Protein AF-A0A166J8I6-F1 (afdb_monomer)

Sequence (153 aa):
MGGQENYSPLVAGEELGEGSNLKSWLSNHHITEREFCDRLTTSSENNFMYLTQIMGAITDNLYSEPFEYNQLPPALAAYYQQHLQMMLPPAQQQELSHAILNILATQQQPISAEAIAQALTCQFADILDIDEFTVEEILENWLEFLQRRRTGY

pLDDT: mean 78.28, std 15.78, range [37.28, 92.38]

Organism: NCBI:txid1819295

Nearest PDB structures (foldseek):
  5zuz-assembly1_A  TM=5.902E-01  e=6.784E+00  Bacillus subtilis subsp. subtilis str. 168
  2dam-assembly1_A  TM=3.719E-01  e=6.784E+00  Homo sapiens

Solvent-accessible surface area (backbone atoms only — not comparable to full-atom values): 9637 Å² total; per-residue (Å²): 139,84,86,78,84,81,77,72,80,74,90,79,82,83,85,66,62,61,70,53,40,43,53,49,52,32,55,76,71,73,51,51,72,66,59,51,52,56,51,51,53,62,75,34,73,84,37,64,67,54,50,55,44,53,53,50,35,52,52,68,58,72,56,92,53,87,92,63,68,88,62,68,50,69,69,53,47,50,51,52,50,52,52,50,51,72,67,49,51,94,78,87,52,40,70,59,47,49,51,53,50,51,51,58,73,72,46,93,60,94,77,54,46,55,59,52,16,55,59,43,32,76,75,38,69,91,77,54,96,54,39,38,67,63,41,41,59,56,49,60,78,34,51,94,80,50,88,84,77,83,80,84,129

Radius of gyration: 23.88 Å; Cα contacts (8 Å, |Δi|>4): 74; chains: 1; bounding box: 48×54×83 Å

Structure (mmCIF, N/CA/C/O backbone):
data_AF-A0A166J8I6-F1
#
_entry.id   AF-A0A166J8I6-F1
#
loop_
_atom_site.group_PDB
_atom_site.id
_atom_site.type_symbol
_atom_site.label_atom_id
_atom_site.label_alt_id
_atom_site.label_comp_id
_atom_site.label_asym_id
_atom_site.label_entity_id
_atom_site.label_seq_id
_atom_site.pdbx_PDB_ins_code
_atom_site.Cartn_x
_atom_site.Cartn_y
_atom_site.Cartn_z
_atom_site.occupancy
_atom_site.B_iso_or_equiv
_atom_site.auth_seq_id
_atom_site.auth_comp_id
_atom_site.auth_asym_id
_atom_site.auth_atom_id
_atom_site.pdbx_PDB_model_num
ATOM 1 N N . MET A 1 1 ? 11.277 40.170 -52.587 1.00 38.09 1 MET A N 1
ATOM 2 C CA . MET A 1 1 ? 10.549 40.534 -51.350 1.00 38.09 1 MET A CA 1
ATOM 3 C C . MET A 1 1 ? 9.262 39.737 -51.361 1.00 38.09 1 MET A C 1
ATOM 5 O O . MET A 1 1 ? 8.521 39.894 -52.311 1.00 38.09 1 MET A O 1
ATOM 9 N N . GLY A 1 2 ? 8.941 38.829 -50.457 1.00 40.81 2 GLY A N 1
ATOM 10 C CA . GLY A 1 2 ? 9.565 38.307 -49.248 1.00 40.81 2 GLY A CA 1
ATOM 11 C C . GLY A 1 2 ? 8.532 37.317 -48.700 1.00 40.81 2 GLY A C 1
ATOM 12 O O . GLY A 1 2 ? 7.351 37.646 -48.676 1.00 40.81 2 GLY A O 1
ATOM 13 N N . GLY A 1 3 ? 8.949 36.100 -48.367 1.00 41.38 3 GLY A N 1
ATOM 14 C CA . GLY A 1 3 ? 8.033 35.048 -47.933 1.00 41.38 3 GLY A CA 1
ATOM 15 C C . GLY A 1 3 ? 8.740 33.704 -47.863 1.00 41.38 3 GLY A C 1
ATOM 16 O O . GLY A 1 3 ? 8.584 32.877 -48.753 1.00 41.38 3 GLY A O 1
ATOM 17 N N . GLN A 1 4 ? 9.560 33.515 -46.831 1.00 39.16 4 GLN A N 1
ATOM 18 C CA . GLN A 1 4 ? 9.910 32.183 -46.353 1.00 39.16 4 GLN A CA 1
ATOM 19 C C . GLN A 1 4 ? 9.421 32.090 -44.916 1.00 39.16 4 GLN A C 1
ATOM 21 O O . GLN A 1 4 ? 9.986 32.704 -44.011 1.00 39.16 4 GLN A O 1
ATOM 26 N N . GLU A 1 5 ? 8.315 31.374 -44.744 1.00 41.91 5 GLU A N 1
ATOM 27 C CA . GLU A 1 5 ? 7.860 30.909 -43.446 1.00 41.91 5 GLU A CA 1
ATOM 28 C C . GLU A 1 5 ? 8.885 29.901 -42.930 1.00 41.91 5 GLU A C 1
ATOM 30 O O . GLU A 1 5 ? 9.211 28.904 -43.576 1.00 41.91 5 GLU A O 1
ATOM 35 N N . ASN A 1 6 ? 9.459 30.243 -41.785 1.00 42.38 6 ASN A N 1
ATOM 36 C CA . ASN A 1 6 ? 10.468 29.470 -41.092 1.00 42.38 6 ASN A CA 1
ATOM 37 C C . ASN A 1 6 ? 9.746 28.331 -40.361 1.00 42.38 6 ASN A C 1
ATOM 39 O O . ASN A 1 6 ? 9.293 28.498 -39.230 1.00 42.38 6 ASN A O 1
ATOM 43 N N . TYR A 1 7 ? 9.576 27.190 -41.025 1.00 37.28 7 TYR A N 1
ATOM 44 C CA . TYR A 1 7 ? 9.190 25.965 -40.337 1.00 37.28 7 TYR A CA 1
ATOM 45 C C . TYR A 1 7 ? 10.436 25.385 -39.669 1.00 37.28 7 TYR A C 1
ATOM 47 O O . TYR A 1 7 ? 11.231 24.683 -40.293 1.00 37.28 7 TYR A O 1
ATOM 55 N N . SER A 1 8 ? 10.601 25.719 -38.388 1.00 40.25 8 SER A N 1
ATOM 56 C CA . SER A 1 8 ? 11.465 24.991 -37.461 1.00 40.25 8 SER A CA 1
ATOM 57 C C . SER A 1 8 ? 11.187 23.488 -37.574 1.00 40.25 8 SER A C 1
ATOM 59 O O . SER A 1 8 ? 10.013 23.100 -37.548 1.00 40.25 8 SER A O 1
ATOM 61 N N . PRO A 1 9 ? 12.206 22.614 -37.649 1.00 40.84 9 PRO A N 1
ATOM 62 C CA . PRO A 1 9 ? 11.979 21.196 -37.448 1.00 40.84 9 PRO A CA 1
ATOM 63 C C . PRO A 1 9 ? 11.549 21.023 -35.993 1.00 40.84 9 PRO A C 1
ATOM 65 O O . PRO A 1 9 ? 12.311 21.314 -35.070 1.00 40.84 9 PRO A O 1
ATOM 68 N N . LEU A 1 10 ? 10.295 20.610 -35.808 1.00 39.75 10 LEU A N 1
ATOM 69 C CA . LEU A 1 10 ? 9.789 20.121 -34.536 1.00 39.75 10 LEU A CA 1
ATOM 70 C C . LEU A 1 10 ? 10.766 19.069 -34.002 1.00 39.75 10 LEU A C 1
ATOM 72 O O . LEU A 1 10 ? 11.149 18.143 -34.718 1.00 39.75 10 LEU A O 1
ATOM 76 N N . VAL A 1 11 ? 11.147 19.247 -32.743 1.00 44.28 11 VAL A N 1
ATOM 77 C CA . VAL A 1 11 ? 11.920 18.324 -31.919 1.00 44.28 11 VAL A CA 1
ATOM 78 C C . VAL A 1 11 ? 11.264 16.942 -31.980 1.00 44.28 11 VAL A C 1
ATOM 80 O O . VAL A 1 11 ? 10.264 16.682 -31.322 1.00 44.28 11 VAL A O 1
ATOM 83 N N . ALA A 1 12 ? 11.810 16.063 -32.815 1.00 44.47 12 ALA A N 1
ATOM 84 C CA . ALA A 1 12 ? 11.499 14.643 -32.837 1.00 44.47 12 ALA A CA 1
ATOM 85 C C . ALA A 1 12 ? 12.737 13.931 -32.293 1.00 44.47 12 ALA A C 1
ATOM 87 O O . ALA A 1 12 ? 13.700 13.726 -33.032 1.00 44.47 12 ALA A O 1
ATOM 88 N N . GLY A 1 13 ? 12.764 13.625 -30.995 1.00 39.50 13 GLY A N 1
ATOM 89 C CA . GLY A 1 13 ? 13.932 12.930 -30.459 1.00 39.50 13 GLY A CA 1
ATOM 90 C C . GLY A 1 13 ? 14.026 12.635 -28.970 1.00 39.50 13 GLY A C 1
ATOM 91 O O . GLY A 1 13 ? 14.928 11.884 -28.626 1.00 39.50 13 GLY A O 1
ATOM 92 N N . GLU A 1 14 ? 13.161 13.149 -28.090 1.00 41.47 14 GLU A N 1
ATOM 93 C CA . GLU A 1 14 ? 13.394 12.993 -26.635 1.00 41.47 14 GLU A CA 1
ATOM 94 C C . GLU A 1 14 ? 12.360 12.154 -25.863 1.00 41.47 14 GLU A C 1
ATOM 96 O O . GLU A 1 14 ? 12.564 11.901 -24.684 1.00 41.47 14 GLU A O 1
ATOM 101 N N . GLU A 1 15 ? 11.328 11.591 -26.505 1.00 45.47 15 GLU A N 1
ATOM 102 C CA . GLU A 1 15 ? 10.338 10.726 -25.815 1.00 45.47 15 GLU A CA 1
ATOM 103 C C . GLU A 1 15 ? 10.461 9.215 -26.125 1.00 45.47 15 GLU A C 1
ATOM 105 O O . GLU A 1 15 ? 9.614 8.421 -25.726 1.00 45.47 15 GLU A O 1
ATOM 110 N N . LEU A 1 16 ? 11.516 8.766 -26.819 1.00 44.75 16 LEU A N 1
ATOM 111 C CA . LEU A 1 16 ? 11.686 7.350 -27.217 1.00 44.75 16 LEU A CA 1
ATOM 112 C C . LEU A 1 16 ? 12.701 6.557 -26.366 1.00 44.75 16 LEU A C 1
ATOM 114 O O . LEU A 1 16 ? 13.005 5.408 -26.687 1.00 44.75 16 LEU A O 1
ATOM 118 N N . GLY A 1 17 ? 13.231 7.145 -25.289 1.00 51.53 17 GLY A N 1
ATOM 119 C CA . GLY A 1 17 ? 14.282 6.533 -24.465 1.00 51.53 17 GLY A CA 1
ATOM 120 C C . GLY A 1 17 ? 13.781 5.408 -23.556 1.00 51.53 17 GLY A C 1
ATOM 121 O O . GLY A 1 17 ? 14.295 4.290 -23.607 1.00 51.53 17 GLY A O 1
ATOM 122 N N . GLU A 1 18 ? 12.736 5.667 -22.771 1.00 52.34 18 GLU A N 1
ATOM 123 C CA . GLU A 1 18 ? 12.310 4.776 -21.679 1.00 52.34 18 GLU A CA 1
ATOM 124 C C . GLU A 1 18 ? 11.704 3.456 -22.179 1.00 52.34 18 GLU A C 1
ATOM 126 O O . GLU A 1 18 ? 12.101 2.372 -21.747 1.00 52.34 18 GLU A O 1
ATOM 131 N N . GLY A 1 19 ? 10.807 3.518 -23.171 1.00 60.19 19 GLY A N 1
ATOM 132 C CA . GLY A 1 19 ? 10.171 2.322 -23.740 1.00 60.19 19 GLY A CA 1
ATOM 133 C C . GLY A 1 19 ? 11.141 1.406 -24.498 1.00 60.19 19 GLY A C 1
ATOM 134 O O . GLY A 1 19 ? 10.922 0.196 -24.572 1.00 60.19 19 GLY A O 1
ATOM 135 N N . SER A 1 20 ? 12.229 1.962 -25.043 1.00 63.78 20 SER A N 1
ATOM 136 C CA . SER A 1 20 ? 13.275 1.181 -25.718 1.00 63.78 20 SER A CA 1
ATOM 137 C C . SER A 1 20 ? 14.158 0.420 -24.722 1.00 63.78 20 SER A C 1
ATOM 139 O O . SER A 1 20 ? 14.538 -0.727 -24.975 1.00 63.78 20 SER A O 1
ATOM 141 N N . ASN A 1 21 ? 14.414 1.023 -23.560 1.00 80.50 21 ASN A N 1
ATOM 142 C CA . ASN A 1 21 ? 15.229 0.446 -22.501 1.00 80.50 21 ASN A CA 1
ATOM 143 C C . ASN A 1 21 ? 14.491 -0.714 -21.812 1.00 80.50 21 ASN A C 1
ATOM 145 O O . ASN A 1 21 ? 15.025 -1.819 -21.739 1.00 80.50 21 ASN A O 1
ATOM 149 N N . LEU A 1 22 ? 13.208 -0.531 -21.471 1.00 83.44 22 LEU A N 1
ATOM 150 C CA . LEU A 1 22 ? 12.390 -1.598 -20.885 1.00 83.44 22 LEU A CA 1
ATOM 151 C C . LEU A 1 22 ? 12.276 -2.822 -21.809 1.00 83.44 22 LEU A C 1
ATOM 153 O O . LEU A 1 22 ? 12.466 -3.953 -21.367 1.00 83.44 22 LEU A O 1
ATOM 157 N N . LYS A 1 23 ? 12.019 -2.620 -23.108 1.00 85.19 23 LYS A N 1
ATOM 158 C CA . LYS A 1 23 ? 11.950 -3.731 -24.078 1.00 85.19 23 LYS A CA 1
ATOM 159 C C . LYS A 1 23 ? 13.274 -4.478 -24.216 1.00 85.19 23 LYS A C 1
ATOM 161 O O . LYS A 1 23 ? 13.277 -5.703 -24.352 1.00 85.19 23 LYS A O 1
ATOM 166 N N . SER A 1 24 ? 14.387 -3.749 -24.175 1.00 86.50 24 SER A N 1
ATOM 167 C CA . SER A 1 24 ? 15.726 -4.339 -24.221 1.00 86.50 24 SER A CA 1
ATOM 168 C C . SER A 1 24 ? 16.003 -5.162 -22.963 1.00 86.50 24 SER A C 1
ATOM 170 O O . SER A 1 24 ? 16.448 -6.302 -23.070 1.00 86.50 24 SER A O 1
ATOM 172 N N . TRP A 1 25 ? 15.655 -4.637 -21.787 1.00 87.25 25 TRP A N 1
ATOM 173 C CA . TRP A 1 25 ? 15.780 -5.343 -20.513 1.00 87.25 25 TRP A CA 1
ATOM 174 C C . TRP A 1 25 ? 14.941 -6.630 -20.492 1.00 87.25 25 TRP A C 1
ATOM 176 O O . TRP A 1 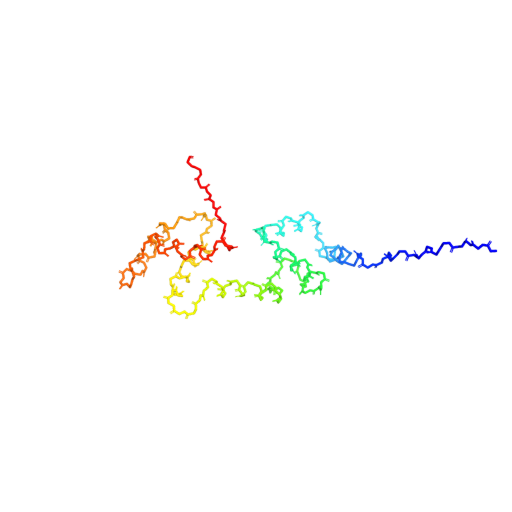25 ? 15.473 -7.707 -20.230 1.00 87.25 25 TRP A O 1
ATOM 186 N N . LEU A 1 26 ? 13.665 -6.566 -20.894 1.00 89.06 26 LEU A N 1
ATOM 187 C CA . LEU A 1 26 ? 12.800 -7.751 -20.989 1.00 89.06 26 LEU A CA 1
ATOM 188 C C . LEU A 1 26 ? 13.378 -8.818 -21.926 1.00 89.06 26 LEU A C 1
ATOM 190 O O . LEU A 1 26 ? 13.368 -10.004 -21.598 1.00 89.06 26 LEU A O 1
ATOM 194 N N . SER A 1 27 ? 13.926 -8.393 -23.067 1.00 88.12 27 SER A N 1
ATOM 195 C CA . SER A 1 27 ? 14.551 -9.299 -24.035 1.00 88.12 27 SER A CA 1
ATOM 196 C C . SER A 1 27 ? 15.800 -9.975 -23.462 1.00 88.12 27 SER A C 1
ATOM 198 O O . SER A 1 27 ? 15.960 -11.182 -23.622 1.00 88.12 27 SER A O 1
ATOM 200 N N . ASN A 1 28 ? 16.649 -9.228 -22.748 1.00 88.38 28 ASN A N 1
ATOM 201 C CA . ASN A 1 28 ? 17.858 -9.758 -22.105 1.00 88.38 28 ASN A CA 1
ATOM 202 C C . ASN A 1 28 ? 17.531 -10.812 -21.038 1.00 88.38 28 ASN A C 1
ATOM 204 O O . ASN A 1 28 ? 18.246 -11.805 -20.898 1.00 88.38 28 ASN A O 1
ATOM 208 N N . HIS A 1 29 ? 16.418 -10.626 -20.330 1.00 86.94 29 HIS A N 1
ATOM 209 C CA . HIS A 1 29 ? 15.934 -11.556 -19.312 1.00 86.94 29 HIS A CA 1
ATOM 210 C C . HIS A 1 29 ? 14.979 -12.631 -19.853 1.00 86.94 29 HIS A C 1
ATOM 212 O O . HIS A 1 29 ? 14.487 -13.446 -19.079 1.00 86.94 29 HIS A O 1
ATOM 218 N N . HIS A 1 30 ? 14.754 -12.688 -21.171 1.00 89.81 30 HIS A N 1
ATOM 219 C CA . HIS A 1 30 ? 13.864 -13.654 -21.829 1.00 89.81 30 HIS A CA 1
ATOM 220 C C . HIS A 1 30 ? 12.414 -13.625 -21.303 1.00 89.81 30 HIS A C 1
ATOM 222 O O . HIS A 1 30 ? 11.738 -14.653 -21.264 1.00 89.81 30 HIS A O 1
ATOM 228 N N . ILE A 1 31 ? 11.921 -12.442 -20.926 1.00 90.44 31 ILE A N 1
ATOM 229 C CA . ILE A 1 31 ? 10.573 -12.237 -20.384 1.00 90.44 31 ILE A CA 1
ATOM 230 C C . ILE A 1 31 ? 9.650 -11.704 -21.472 1.00 90.44 31 ILE A C 1
ATOM 232 O O . ILE A 1 31 ? 9.968 -10.752 -22.186 1.00 90.44 31 ILE A O 1
ATOM 236 N N . THR A 1 32 ? 8.462 -12.296 -21.578 1.00 89.94 32 THR A N 1
ATOM 237 C CA . THR A 1 32 ? 7.426 -11.789 -22.484 1.00 89.94 32 THR A CA 1
ATOM 238 C C . THR A 1 32 ? 6.700 -10.591 -21.877 1.00 89.94 32 THR A C 1
ATOM 240 O O . THR A 1 32 ? 6.489 -10.536 -20.668 1.00 89.94 32 THR A O 1
ATOM 243 N N . GLU A 1 33 ? 6.228 -9.662 -22.715 1.00 88.88 33 GLU A N 1
ATOM 244 C CA . GLU A 1 33 ? 5.421 -8.519 -22.253 1.00 88.88 33 GLU A CA 1
ATOM 245 C C . GLU A 1 33 ? 4.197 -8.975 -21.437 1.00 88.88 33 GLU A C 1
ATOM 247 O O . GLU A 1 33 ? 3.888 -8.383 -20.408 1.00 88.88 33 GLU A O 1
ATOM 252 N N . ARG A 1 34 ? 3.541 -10.075 -21.843 1.00 90.19 34 ARG A N 1
ATOM 253 C CA . ARG A 1 34 ? 2.402 -10.646 -21.106 1.00 90.19 34 ARG A CA 1
ATOM 254 C C . ARG A 1 34 ? 2.802 -11.108 -19.707 1.00 90.19 34 ARG A C 1
ATOM 256 O O . ARG A 1 34 ? 2.157 -10.718 -18.743 1.00 90.19 34 ARG A O 1
ATOM 263 N N . GLU A 1 35 ? 3.859 -11.913 -19.597 1.00 90.06 35 GLU A N 1
ATOM 264 C CA . GLU A 1 35 ? 4.338 -12.387 -18.294 1.00 90.06 35 GLU A CA 1
ATOM 265 C C . GLU A 1 35 ? 4.719 -11.220 -17.380 1.00 90.06 35 GLU A C 1
ATOM 267 O O . GLU A 1 35 ? 4.386 -11.224 -16.194 1.00 90.06 35 GLU A O 1
ATOM 272 N N . PHE A 1 36 ? 5.379 -10.206 -17.941 1.00 89.44 36 PHE A N 1
ATOM 273 C CA . PHE A 1 36 ? 5.730 -9.000 -17.211 1.00 89.44 36 PHE A CA 1
ATOM 274 C C . PHE A 1 36 ? 4.489 -8.281 -16.671 1.00 89.44 36 PHE A C 1
ATOM 276 O O . PHE A 1 36 ? 4.423 -7.999 -15.475 1.00 89.44 36 PHE A O 1
ATOM 283 N N . CYS A 1 37 ? 3.482 -8.039 -17.515 1.00 88.44 37 CYS A N 1
ATOM 284 C CA . CYS A 1 37 ? 2.236 -7.392 -17.107 1.00 88.44 37 CYS A CA 1
ATOM 285 C C . CYS A 1 37 ? 1.476 -8.187 -16.038 1.00 88.44 37 CYS A C 1
ATOM 287 O O . CYS A 1 37 ? 1.003 -7.590 -15.071 1.00 88.44 37 CYS A O 1
ATOM 289 N N . ASP A 1 38 ? 1.372 -9.508 -16.182 1.00 88.81 38 ASP A N 1
ATOM 290 C CA . ASP A 1 38 ? 0.639 -10.367 -15.245 1.00 88.81 38 ASP A CA 1
ATOM 291 C C . ASP A 1 38 ? 1.298 -10.364 -13.857 1.00 88.81 38 ASP A C 1
ATOM 293 O O . ASP A 1 38 ? 0.633 -10.161 -12.832 1.00 88.81 38 ASP A O 1
ATOM 297 N N . ARG A 1 39 ? 2.628 -10.523 -13.814 1.00 86.75 39 ARG A N 1
ATOM 298 C CA . ARG A 1 39 ? 3.392 -10.484 -12.561 1.00 86.75 39 ARG A CA 1
ATOM 299 C C . ARG A 1 39 ? 3.340 -9.105 -11.922 1.00 86.75 39 ARG A C 1
ATOM 301 O O . ARG A 1 39 ? 3.045 -9.004 -10.738 1.00 86.75 39 ARG A O 1
ATOM 308 N N . LEU A 1 40 ? 3.557 -8.045 -12.698 1.00 86.25 40 LEU A N 1
ATOM 309 C CA . LEU A 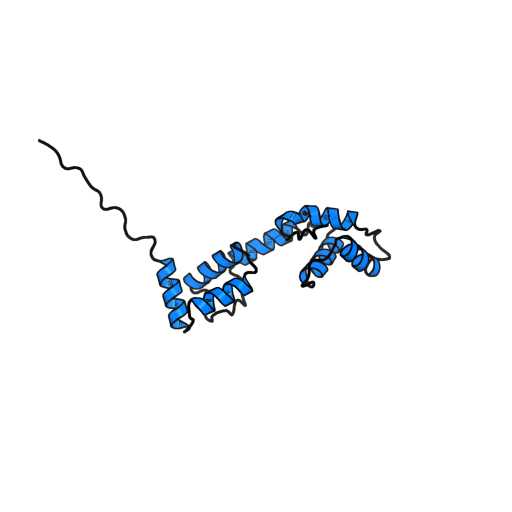1 40 ? 3.587 -6.684 -12.170 1.00 86.25 40 LEU A CA 1
ATOM 310 C C . LEU A 1 40 ? 2.206 -6.229 -11.664 1.00 86.25 40 LEU A C 1
ATOM 312 O O . LEU A 1 40 ? 2.106 -5.551 -10.643 1.00 86.25 40 LEU A O 1
ATOM 316 N N . THR A 1 41 ? 1.128 -6.650 -12.328 1.00 85.81 41 THR A N 1
ATOM 317 C CA . THR A 1 41 ? -0.249 -6.404 -11.872 1.00 85.81 41 THR A CA 1
ATOM 318 C C . THR A 1 41 ? -0.519 -7.106 -10.545 1.00 85.81 41 THR A C 1
ATOM 320 O O . THR A 1 41 ? -1.083 -6.505 -9.634 1.00 85.81 41 THR A O 1
ATOM 323 N N . THR A 1 42 ? -0.064 -8.353 -10.410 1.00 84.62 42 THR A N 1
ATOM 324 C CA . THR A 1 42 ? -0.200 -9.120 -9.166 1.00 84.62 42 THR A CA 1
ATOM 325 C C . THR A 1 42 ? 0.609 -8.485 -8.033 1.00 84.62 42 THR A C 1
ATOM 327 O O . THR A 1 42 ? 0.070 -8.260 -6.958 1.00 84.62 42 THR A O 1
ATOM 330 N N . SER A 1 43 ? 1.878 -8.145 -8.275 1.00 82.12 43 SER A N 1
ATOM 331 C CA . SER A 1 43 ? 2.776 -7.583 -7.256 1.00 82.12 43 SER A CA 1
ATOM 332 C C . SER A 1 43 ? 2.443 -6.149 -6.851 1.00 82.12 43 SER A C 1
ATOM 334 O O . SER A 1 43 ? 2.780 -5.739 -5.747 1.00 82.12 43 SER A O 1
ATOM 336 N N . SER A 1 44 ? 1.824 -5.367 -7.739 1.00 82.75 44 SER A N 1
ATOM 337 C CA . SER A 1 44 ? 1.487 -3.973 -7.439 1.00 82.75 44 SER A CA 1
ATOM 338 C C . SER A 1 44 ? 0.209 -3.816 -6.628 1.00 82.75 44 SER A C 1
ATOM 340 O O . SER A 1 44 ? 0.024 -2.758 -6.041 1.00 82.75 44 SER A O 1
ATOM 342 N N . GLU A 1 45 ? -0.691 -4.805 -6.619 1.00 80.12 45 GLU A N 1
ATOM 343 C CA . GLU A 1 45 ? -1.996 -4.724 -5.942 1.00 80.12 45 GLU A CA 1
ATOM 344 C C . GLU A 1 45 ? -2.769 -3.413 -6.242 1.00 80.12 45 GLU A C 1
ATOM 346 O O . GLU A 1 45 ? -3.435 -2.836 -5.383 1.00 80.12 45 GLU A O 1
ATOM 351 N N . ASN A 1 46 ? -2.699 -2.929 -7.492 1.00 73.81 46 ASN A N 1
ATOM 352 C CA . ASN A 1 46 ? -3.247 -1.640 -7.961 1.00 73.81 46 ASN A CA 1
ATOM 353 C C . ASN A 1 46 ? -2.570 -0.375 -7.391 1.00 73.81 46 ASN A C 1
ATOM 355 O O . ASN A 1 46 ? -3.124 0.724 -7.462 1.00 73.81 46 ASN A O 1
ATOM 359 N N . ASN A 1 47 ? -1.354 -0.489 -6.863 1.00 81.81 47 ASN A N 1
ATOM 360 C CA . ASN A 1 47 ? -0.563 0.642 -6.402 1.00 81.81 47 ASN A CA 1
ATOM 361 C C . ASN A 1 47 ? 0.179 1.305 -7.576 1.00 81.81 47 ASN A C 1
ATOM 363 O O . ASN A 1 47 ? 1.235 0.854 -8.018 1.00 81.81 47 ASN A O 1
ATOM 367 N N . PHE A 1 48 ? -0.362 2.417 -8.075 1.00 84.88 48 PHE A N 1
ATOM 368 C CA . PHE A 1 48 ? 0.247 3.163 -9.180 1.00 84.88 48 PHE A CA 1
ATOM 369 C C . PHE A 1 48 ? 1.647 3.712 -8.845 1.00 84.88 48 PHE A C 1
ATOM 371 O O . PHE A 1 48 ? 2.527 3.737 -9.708 1.00 84.88 48 PHE A O 1
ATOM 378 N N . MET A 1 49 ? 1.890 4.107 -7.589 1.00 85.38 49 MET A N 1
ATOM 379 C CA . MET A 1 49 ? 3.217 4.559 -7.157 1.00 85.38 49 MET A CA 1
ATOM 380 C C . MET A 1 49 ? 4.233 3.414 -7.230 1.00 85.38 49 MET A C 1
ATOM 382 O O . MET A 1 49 ? 5.328 3.595 -7.752 1.00 85.38 49 MET A O 1
ATOM 386 N N . TYR A 1 50 ? 3.847 2.213 -6.798 1.00 87.38 50 TYR A N 1
ATOM 387 C CA . TYR A 1 50 ? 4.672 1.015 -6.955 1.00 87.38 50 TYR A CA 1
ATOM 388 C C . TYR A 1 50 ? 5.026 0.773 -8.427 1.00 87.38 50 TYR A C 1
ATOM 390 O O . TYR A 1 50 ? 6.198 0.626 -8.765 1.00 87.38 50 TYR A O 1
ATOM 398 N N . LEU A 1 51 ? 4.024 0.796 -9.315 1.00 87.94 51 LEU A N 1
ATOM 399 C CA . LEU A 1 51 ? 4.218 0.567 -10.749 1.00 87.94 51 LEU A CA 1
ATOM 400 C C . LEU A 1 51 ? 5.213 1.553 -11.360 1.00 87.94 51 LEU A C 1
ATOM 402 O O . LEU A 1 51 ? 6.169 1.142 -12.012 1.00 87.94 51 LEU A O 1
ATOM 406 N N . THR A 1 52 ? 5.000 2.849 -11.140 1.00 87.94 52 THR A N 1
ATOM 407 C CA . THR A 1 52 ? 5.855 3.900 -11.714 1.00 87.94 52 THR A CA 1
ATOM 408 C C . THR A 1 52 ? 7.296 3.805 -11.224 1.00 87.94 52 THR A C 1
ATOM 410 O O . THR A 1 52 ? 8.220 3.877 -12.032 1.00 87.94 52 THR A O 1
ATOM 413 N N . GLN A 1 53 ? 7.500 3.570 -9.927 1.00 88.88 53 GLN A N 1
ATOM 414 C CA . GLN A 1 53 ? 8.839 3.475 -9.347 1.00 88.88 53 GLN A CA 1
ATOM 415 C C . GLN A 1 53 ? 9.576 2.200 -9.774 1.00 88.88 53 GLN A C 1
ATOM 417 O O . GLN A 1 53 ? 10.769 2.257 -10.061 1.00 88.88 53 GLN A O 1
ATOM 422 N N . ILE A 1 54 ? 8.886 1.058 -9.857 1.00 87.75 54 ILE A N 1
ATOM 423 C CA . ILE A 1 54 ? 9.495 -0.199 -10.314 1.00 87.75 54 ILE A CA 1
ATOM 424 C C . ILE A 1 54 ? 9.828 -0.142 -11.805 1.00 87.75 54 ILE A C 1
ATOM 426 O O . ILE A 1 54 ? 10.910 -0.574 -12.194 1.00 87.75 54 ILE A O 1
ATOM 430 N N . MET A 1 55 ? 8.950 0.425 -12.639 1.00 86.94 55 MET A N 1
ATOM 431 C CA . MET A 1 55 ? 9.243 0.600 -14.065 1.00 86.94 55 MET A CA 1
ATOM 432 C C . MET A 1 55 ? 10.464 1.501 -14.284 1.00 86.94 55 MET A C 1
ATOM 434 O O . MET A 1 55 ? 11.350 1.116 -15.044 1.00 86.94 55 MET A O 1
ATOM 438 N N . GLY A 1 56 ? 10.555 2.633 -13.574 1.00 87.25 56 GLY A N 1
ATOM 439 C CA . GLY A 1 56 ? 11.727 3.515 -13.633 1.00 87.25 56 GLY A CA 1
ATOM 440 C C . GLY A 1 56 ? 13.011 2.828 -13.156 1.00 87.25 56 GLY A C 1
ATOM 441 O O . GLY A 1 56 ? 14.045 2.881 -13.813 1.00 87.25 56 GLY A O 1
ATOM 442 N N . ALA A 1 57 ? 12.938 2.080 -12.054 1.00 86.81 57 ALA A N 1
ATOM 443 C CA . ALA A 1 57 ? 14.081 1.329 -11.541 1.00 86.81 57 ALA A CA 1
ATOM 444 C C . ALA A 1 57 ? 14.580 0.244 -12.514 1.00 86.81 57 ALA A C 1
ATOM 446 O O . ALA A 1 57 ? 15.784 -0.000 -12.601 1.00 86.81 57 ALA A O 1
ATOM 447 N N . ILE A 1 58 ? 13.678 -0.393 -13.267 1.00 86.12 58 ILE A N 1
ATOM 448 C CA . ILE A 1 58 ? 14.050 -1.344 -14.321 1.00 86.12 58 ILE A CA 1
ATOM 449 C C . ILE A 1 58 ? 14.771 -0.624 -15.465 1.00 86.12 58 ILE A C 1
ATOM 451 O O . ILE A 1 58 ? 15.834 -1.078 -15.887 1.00 86.12 58 ILE A O 1
ATOM 455 N N . THR A 1 59 ? 14.246 0.508 -15.946 1.00 85.19 59 THR A N 1
ATOM 456 C CA . THR A 1 59 ? 14.902 1.277 -17.019 1.00 85.19 59 THR A CA 1
ATOM 457 C C . THR A 1 59 ? 16.261 1.833 -16.594 1.00 85.19 59 THR A C 1
ATOM 459 O O . THR A 1 59 ? 17.176 1.930 -17.412 1.00 85.19 59 THR A O 1
ATOM 462 N N . ASP A 1 60 ? 16.438 2.108 -15.305 1.00 84.25 60 ASP A N 1
ATOM 463 C CA . ASP A 1 60 ? 17.702 2.576 -14.732 1.00 84.25 60 ASP A CA 1
ATOM 464 C C . ASP A 1 60 ? 18.686 1.434 -14.409 1.00 84.25 60 ASP A C 1
ATOM 466 O O . ASP A 1 60 ? 19.775 1.683 -13.894 1.00 84.25 60 ASP A O 1
ATOM 470 N N . ASN A 1 61 ? 18.344 0.181 -14.744 1.00 82.44 61 ASN A N 1
ATOM 471 C CA . ASN A 1 61 ? 19.131 -1.025 -14.455 1.00 82.44 61 ASN A CA 1
ATOM 472 C C . ASN A 1 61 ? 19.443 -1.219 -12.957 1.00 82.44 61 ASN A C 1
ATOM 474 O O . ASN A 1 61 ? 20.492 -1.754 -12.599 1.00 82.44 61 ASN A O 1
ATOM 478 N N . LEU A 1 62 ? 18.530 -0.809 -12.069 1.00 83.19 62 LEU A N 1
ATOM 479 C CA . LEU A 1 62 ? 18.670 -1.029 -10.624 1.00 83.19 62 LEU A CA 1
ATOM 480 C C . LEU A 1 62 ? 18.596 -2.521 -10.258 1.00 83.19 62 LEU A C 1
ATOM 482 O O . LEU A 1 62 ? 19.198 -2.951 -9.276 1.00 83.19 62 LEU A O 1
ATOM 486 N N . TYR A 1 63 ? 17.855 -3.306 -11.043 1.00 82.88 63 TYR A N 1
ATOM 487 C CA . TYR A 1 63 ? 17.646 -4.733 -10.814 1.00 82.88 63 TYR A CA 1
ATOM 488 C C . TYR A 1 63 ? 18.439 -5.575 -11.809 1.00 82.88 63 TYR A C 1
ATOM 490 O O . TYR A 1 63 ? 18.185 -5.530 -13.014 1.00 82.88 63 TYR A O 1
ATOM 498 N N . SER A 1 64 ? 19.371 -6.370 -11.279 1.00 77.62 64 SER A N 1
ATOM 499 C CA . SER A 1 64 ? 20.149 -7.341 -12.057 1.00 77.62 64 SER A CA 1
ATOM 500 C C . SER A 1 64 ? 19.348 -8.586 -12.425 1.00 77.62 64 SER A C 1
ATOM 502 O O . SER A 1 64 ? 19.642 -9.204 -13.438 1.00 77.62 64 SER A O 1
ATOM 504 N N . GLU A 1 65 ? 18.362 -8.959 -11.605 1.00 78.75 65 GLU A N 1
ATOM 505 C CA . GLU A 1 65 ? 17.497 -10.116 -11.832 1.00 78.75 65 GLU A CA 1
ATOM 506 C C . GLU A 1 65 ? 16.026 -9.683 -11.840 1.00 78.75 65 GLU A C 1
ATOM 508 O O . GLU A 1 65 ? 15.619 -8.807 -11.065 1.00 78.75 65 GLU A O 1
ATOM 513 N N . PRO A 1 66 ? 15.202 -10.271 -12.717 1.00 74.38 66 PRO A N 1
ATOM 514 C CA . PRO A 1 66 ? 13.822 -9.871 -12.868 1.00 74.38 66 PRO A CA 1
ATOM 515 C C . PRO A 1 66 ? 12.954 -10.375 -11.720 1.00 74.38 66 PRO A C 1
ATOM 517 O O . PRO A 1 66 ? 13.068 -11.517 -11.285 1.00 74.38 66 PRO A O 1
ATOM 520 N N . PHE A 1 67 ? 12.025 -9.531 -11.273 1.00 77.38 67 PHE A N 1
ATOM 521 C CA . PHE A 1 67 ? 11.075 -9.832 -10.193 1.00 77.38 67 PHE A CA 1
ATOM 522 C C . PHE A 1 67 ? 11.710 -10.117 -8.819 1.00 77.38 67 PHE A C 1
ATOM 524 O O . PHE A 1 67 ? 10.981 -10.361 -7.859 1.00 77.38 67 PHE A O 1
ATOM 531 N N . GLU A 1 68 ? 13.034 -10.020 -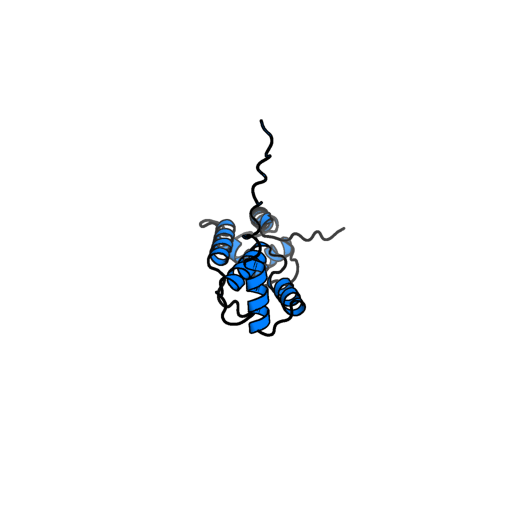8.680 1.00 73.06 68 GLU A N 1
ATOM 532 C CA . GLU A 1 68 ? 13.728 -10.054 -7.392 1.00 73.06 68 GLU A CA 1
ATOM 533 C C . GLU A 1 68 ? 13.852 -8.641 -6.810 1.00 73.06 68 GLU A C 1
ATOM 535 O O . GLU A 1 68 ? 14.934 -8.069 -6.667 1.00 73.06 68 GLU A O 1
ATOM 540 N N . TYR A 1 69 ? 12.709 -8.058 -6.439 1.00 68.56 69 TYR A N 1
ATOM 541 C CA . TYR A 1 69 ? 12.634 -6.737 -5.807 1.00 68.56 69 TYR A CA 1
ATOM 542 C C . TYR A 1 69 ? 12.985 -6.799 -4.313 1.00 68.56 69 TYR A C 1
ATOM 544 O O . TYR A 1 69 ? 12.273 -6.264 -3.465 1.00 68.56 69 TYR A O 1
ATOM 552 N N . ASN A 1 70 ? 14.101 -7.448 -3.973 1.00 68.12 70 ASN A N 1
ATOM 553 C CA . ASN A 1 70 ? 14.589 -7.556 -2.593 1.00 68.12 70 ASN A CA 1
ATOM 554 C C . ASN A 1 70 ? 14.948 -6.182 -1.998 1.00 68.12 70 ASN A C 1
ATOM 556 O O . ASN A 1 70 ? 15.120 -6.042 -0.788 1.00 68.12 70 ASN A O 1
ATOM 560 N N . GLN A 1 71 ? 15.066 -5.165 -2.855 1.00 73.94 71 GLN A N 1
ATOM 561 C CA . GLN A 1 71 ? 15.245 -3.772 -2.485 1.00 73.94 71 GLN A CA 1
ATOM 562 C C . GLN A 1 71 ? 14.198 -2.920 -3.199 1.00 73.94 71 GLN A C 1
ATOM 564 O O . GLN A 1 71 ? 14.095 -2.925 -4.428 1.00 73.94 71 GLN A O 1
ATOM 569 N N . LEU A 1 72 ? 13.423 -2.167 -2.421 1.00 82.94 72 LEU A N 1
ATOM 570 C CA . LEU A 1 72 ? 12.550 -1.139 -2.975 1.00 82.94 72 LEU A CA 1
ATOM 571 C C . LEU A 1 72 ? 13.412 -0.007 -3.556 1.00 82.94 72 LEU A C 1
ATOM 573 O O . LEU A 1 72 ? 14.433 0.340 -2.950 1.00 82.94 72 LEU A O 1
ATOM 577 N N . PRO A 1 73 ? 13.004 0.615 -4.677 1.00 86.50 73 PRO A N 1
ATOM 578 C CA . PRO A 1 73 ? 13.654 1.825 -5.159 1.00 86.50 73 PRO A CA 1
ATOM 579 C C . PRO A 1 73 ? 13.671 2.882 -4.043 1.00 86.50 73 PRO A C 1
ATOM 581 O O . PRO A 1 73 ? 12.666 3.015 -3.336 1.00 86.50 73 PRO A O 1
ATOM 584 N N . PRO A 1 74 ? 14.755 3.662 -3.868 1.00 86.50 74 PRO A N 1
ATOM 585 C CA . PRO A 1 74 ? 14.872 4.604 -2.751 1.00 86.50 74 PRO A CA 1
ATOM 586 C C . PRO A 1 74 ? 13.688 5.571 -2.623 1.00 86.50 74 PRO A C 1
ATOM 588 O O . PRO A 1 74 ? 13.212 5.828 -1.520 1.00 86.50 74 PRO A O 1
ATOM 591 N N . ALA A 1 75 ? 13.170 6.061 -3.751 1.00 85.56 75 ALA A N 1
ATOM 592 C CA . ALA A 1 75 ? 12.004 6.938 -3.781 1.00 85.56 75 ALA A CA 1
ATOM 593 C C . ALA A 1 75 ? 10.711 6.225 -3.338 1.00 85.56 75 ALA A C 1
ATOM 595 O O . ALA A 1 75 ? 9.921 6.806 -2.596 1.00 85.56 75 ALA A O 1
ATOM 596 N N . LEU A 1 76 ? 10.522 4.953 -3.708 1.00 87.75 76 LEU A N 1
ATOM 597 C CA . LEU A 1 76 ? 9.387 4.145 -3.250 1.00 87.75 76 LEU A CA 1
ATOM 598 C C . LEU A 1 76 ? 9.482 3.827 -1.751 1.00 87.75 76 LEU A C 1
ATOM 600 O O . LEU A 1 76 ? 8.487 3.906 -1.035 1.00 87.75 76 LEU A O 1
ATOM 604 N N . ALA A 1 77 ? 10.684 3.511 -1.263 1.00 88.38 77 ALA A N 1
ATOM 605 C CA . ALA A 1 77 ? 10.928 3.289 0.159 1.00 88.38 77 ALA A CA 1
ATOM 606 C C . ALA A 1 77 ? 10.624 4.551 0.983 1.00 88.38 77 ALA A C 1
ATOM 608 O O . ALA A 1 77 ? 9.920 4.474 1.990 1.00 88.38 77 ALA A O 1
ATOM 609 N N . ALA A 1 78 ? 11.094 5.718 0.528 1.00 89.25 78 ALA A N 1
ATOM 610 C CA . ALA A 1 78 ? 10.811 7.001 1.168 1.00 89.25 78 ALA A CA 1
ATOM 611 C C . ALA A 1 78 ? 9.309 7.329 1.166 1.00 89.25 78 ALA A C 1
ATOM 613 O O . ALA A 1 78 ? 8.771 7.756 2.187 1.00 89.25 78 ALA A O 1
ATOM 614 N N . TYR A 1 79 ? 8.620 7.070 0.051 1.00 88.75 79 TYR A N 1
ATOM 615 C CA . TYR A 1 79 ? 7.173 7.247 -0.068 1.00 88.75 79 TYR A CA 1
ATOM 616 C C . TYR A 1 79 ? 6.402 6.418 0.970 1.00 88.75 79 TYR A C 1
ATOM 618 O O . TYR A 1 79 ? 5.609 6.968 1.736 1.00 88.75 79 TYR A O 1
ATOM 626 N N . TYR A 1 80 ? 6.679 5.114 1.072 1.00 87.69 80 TYR A N 1
ATOM 627 C CA . TYR A 1 80 ? 6.023 4.267 2.072 1.00 87.69 80 TYR A CA 1
ATOM 628 C C . TYR A 1 80 ? 6.405 4.635 3.506 1.00 87.69 80 TYR A C 1
ATOM 630 O O . TYR A 1 80 ? 5.556 4.580 4.396 1.00 87.69 80 TYR A O 1
ATOM 638 N N . GLN A 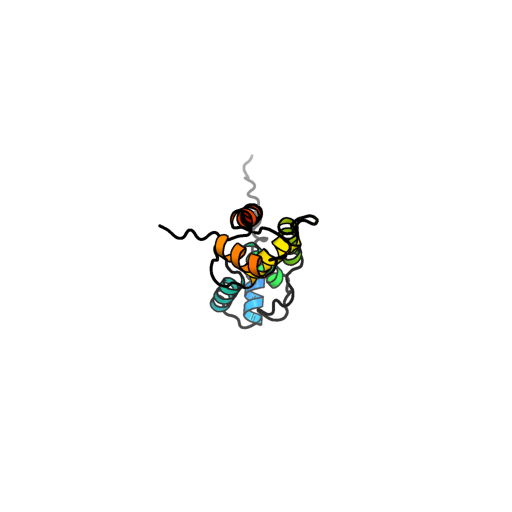1 81 ? 7.649 5.057 3.745 1.00 88.75 81 GLN A N 1
ATOM 639 C CA . GLN A 1 81 ? 8.070 5.524 5.062 1.00 88.75 81 GLN A CA 1
ATOM 640 C C . GLN A 1 81 ? 7.291 6.774 5.491 1.00 88.75 81 GLN A C 1
ATOM 642 O O . GLN A 1 81 ? 6.852 6.854 6.637 1.00 88.75 81 GLN A O 1
ATOM 647 N N . GLN A 1 82 ? 7.084 7.729 4.581 1.00 88.25 82 GLN A N 1
ATOM 648 C CA . GLN A 1 82 ? 6.274 8.914 4.852 1.00 88.25 82 GLN A CA 1
ATOM 649 C C . GLN A 1 82 ? 4.818 8.534 5.153 1.00 88.25 82 GLN A C 1
ATOM 651 O O . GLN A 1 82 ? 4.234 9.054 6.099 1.00 88.25 82 GLN A O 1
ATOM 656 N N . HIS A 1 83 ? 4.248 7.595 4.395 1.00 87.44 83 HIS A N 1
ATOM 657 C CA . HIS A 1 83 ? 2.892 7.093 4.633 1.00 87.44 83 HIS A CA 1
ATOM 658 C C . HIS A 1 83 ? 2.748 6.444 6.014 1.00 87.44 83 HIS A C 1
ATOM 660 O O . HIS A 1 83 ? 1.835 6.784 6.763 1.00 87.44 83 HIS A O 1
ATOM 666 N N . LEU A 1 84 ? 3.694 5.585 6.400 1.00 87.25 84 LEU A N 1
ATOM 667 C CA . LEU A 1 84 ? 3.721 4.983 7.735 1.00 87.25 84 LEU A CA 1
ATOM 668 C C . LEU A 1 84 ? 3.828 6.034 8.847 1.00 87.25 84 LEU A C 1
ATOM 670 O O . LEU A 1 84 ? 3.153 5.904 9.863 1.00 87.25 84 LEU A O 1
ATOM 674 N N . GLN A 1 85 ? 4.631 7.086 8.660 1.00 85.56 85 GLN A N 1
ATOM 675 C CA . GLN A 1 85 ? 4.746 8.174 9.640 1.00 85.56 85 GLN A CA 1
ATOM 676 C C . GLN A 1 85 ? 3.447 8.970 9.802 1.00 85.56 85 GLN A C 1
ATOM 678 O O . GLN A 1 85 ? 3.148 9.413 10.907 1.00 85.56 85 GLN A O 1
ATOM 683 N N . MET A 1 86 ? 2.670 9.140 8.728 1.00 84.44 86 MET A N 1
ATOM 684 C CA . MET A 1 86 ? 1.347 9.768 8.807 1.00 84.44 86 MET A CA 1
ATOM 685 C C . MET A 1 86 ? 0.348 8.876 9.553 1.00 84.44 86 MET A C 1
ATOM 687 O O . MET A 1 86 ? -0.463 9.382 10.322 1.00 84.44 86 MET A O 1
ATOM 691 N N . MET A 1 87 ? 0.437 7.553 9.374 1.00 84.25 87 MET A N 1
ATOM 692 C CA . MET A 1 87 ? -0.434 6.601 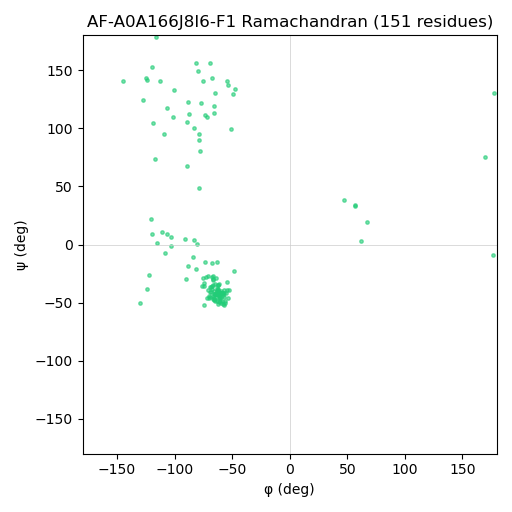10.066 1.00 84.25 87 MET A CA 1
ATOM 693 C C . MET A 1 87 ? -0.082 6.417 11.551 1.00 84.25 87 MET A C 1
ATOM 695 O O . MET A 1 87 ? -0.975 6.192 12.362 1.00 84.25 87 MET A O 1
ATOM 699 N N . LEU A 1 88 ? 1.198 6.506 11.924 1.00 83.88 88 LEU A N 1
ATOM 700 C CA . LEU A 1 88 ? 1.704 6.142 13.255 1.00 83.88 88 LEU A CA 1
ATOM 701 C C . LEU A 1 88 ? 2.307 7.353 13.996 1.00 83.88 88 LEU A C 1
ATOM 703 O O . LEU A 1 88 ? 3.533 7.452 14.119 1.00 83.88 88 LEU A O 1
ATOM 707 N N . PRO A 1 89 ? 1.484 8.289 14.505 1.00 69.12 89 PRO A N 1
ATOM 708 C CA . PRO A 1 89 ? 1.995 9.459 15.206 1.00 69.12 89 PRO A CA 1
ATOM 709 C C . PRO A 1 89 ? 2.620 9.107 16.577 1.00 69.12 89 PRO A C 1
ATOM 711 O O . PRO A 1 89 ? 2.256 8.106 17.196 1.00 69.12 89 PRO A O 1
ATOM 714 N N . PRO A 1 90 ? 3.538 9.939 17.111 1.00 61.72 90 PRO A N 1
ATOM 715 C CA . PRO A 1 90 ? 4.554 9.475 18.067 1.00 61.72 90 PRO A CA 1
ATOM 716 C C . PRO A 1 90 ? 4.156 9.309 19.546 1.00 61.72 90 PRO A C 1
ATOM 718 O O . PRO A 1 90 ? 5.051 9.043 20.342 1.00 61.72 90 PRO A O 1
ATOM 721 N N . ALA A 1 91 ? 2.913 9.570 19.981 1.00 62.97 91 ALA A N 1
ATOM 722 C CA . ALA A 1 91 ? 2.704 9.913 21.404 1.00 62.97 91 ALA A CA 1
ATOM 723 C C . ALA A 1 91 ? 1.614 9.169 22.193 1.00 62.97 91 ALA A C 1
ATOM 725 O O . ALA A 1 91 ? 1.910 8.734 23.300 1.00 62.97 91 ALA A O 1
ATOM 726 N N . GLN A 1 92 ? 0.366 9.052 21.721 1.00 59.91 92 GLN A N 1
ATOM 727 C CA . GLN A 1 92 ? -0.732 8.587 22.603 1.00 59.91 92 GLN A CA 1
ATOM 728 C C . GLN A 1 92 ? -1.475 7.337 22.139 1.00 59.91 92 GLN A C 1
ATOM 730 O O . GLN A 1 92 ? -1.977 6.601 22.978 1.00 59.91 92 GLN A O 1
ATOM 735 N N . GLN A 1 93 ? -1.501 7.054 20.838 1.00 67.75 93 GLN A N 1
ATOM 736 C CA . GLN A 1 93 ? -2.203 5.889 20.286 1.00 67.75 93 GLN A CA 1
ATOM 737 C C . GLN A 1 93 ? -1.263 4.940 19.541 1.00 67.75 93 GLN A C 1
ATOM 739 O O . GLN A 1 93 ? -1.720 4.002 18.907 1.00 67.75 93 GLN A O 1
ATOM 744 N N . GLN A 1 94 ? 0.054 5.144 19.629 1.00 80.06 94 GLN A N 1
ATOM 745 C CA . GLN A 1 94 ? 1.020 4.438 18.791 1.00 80.06 94 GLN A CA 1
ATOM 746 C C . GLN A 1 94 ? 0.953 2.910 18.946 1.00 80.06 94 GLN A C 1
ATOM 748 O O . GLN A 1 94 ? 1.001 2.200 17.946 1.00 80.06 94 GLN A O 1
ATOM 753 N N . GLU A 1 95 ? 0.809 2.390 20.168 1.00 84.25 95 GLU A N 1
ATOM 754 C CA . GLU A 1 95 ? 0.673 0.942 20.393 1.00 84.25 95 GLU A CA 1
ATOM 755 C C . GLU A 1 95 ? -0.628 0.385 19.805 1.00 84.25 95 GLU A C 1
ATOM 757 O O . GLU A 1 95 ? -0.609 -0.647 19.136 1.00 84.25 95 GLU A O 1
ATOM 762 N N . LEU A 1 96 ? -1.739 1.105 19.985 1.00 85.69 96 LEU A N 1
ATOM 763 C CA . LEU A 1 96 ? -3.040 0.731 19.438 1.00 85.69 96 LEU A CA 1
ATOM 764 C C . LEU A 1 96 ? -3.037 0.782 17.905 1.00 85.69 96 LEU A C 1
ATOM 766 O O . LEU A 1 96 ? -3.422 -0.180 17.248 1.00 85.69 96 LEU A O 1
ATOM 770 N N . SER A 1 97 ? -2.526 1.867 17.328 1.00 88.50 97 SER A N 1
ATOM 771 C CA . SER A 1 97 ? -2.324 2.027 15.892 1.00 88.50 97 SER A CA 1
ATOM 772 C C . SER A 1 97 ? -1.427 0.922 15.326 1.00 88.50 97 SER A C 1
ATOM 774 O O . SER A 1 97 ? -1.776 0.306 14.324 1.00 88.50 97 SER A O 1
ATOM 776 N N . HIS A 1 98 ? -0.309 0.585 15.974 1.00 89.19 98 HIS A N 1
ATOM 777 C CA . HIS A 1 98 ? 0.520 -0.544 15.542 1.00 89.19 98 HIS A CA 1
ATOM 778 C C . HIS A 1 98 ? -0.241 -1.872 15.573 1.00 89.19 98 HIS A C 1
ATOM 780 O O . HIS A 1 98 ? -0.105 -2.670 14.645 1.00 89.19 98 HIS A O 1
ATOM 786 N N . ALA A 1 99 ? -1.042 -2.118 16.611 1.00 89.75 99 ALA A N 1
ATOM 787 C CA . ALA A 1 99 ? -1.817 -3.345 16.727 1.00 89.75 99 ALA A CA 1
ATOM 788 C C . ALA A 1 99 ? -2.892 -3.442 15.632 1.00 89.75 99 ALA A C 1
ATOM 790 O O . ALA A 1 99 ? -2.986 -4.471 14.962 1.00 89.75 99 ALA A O 1
ATOM 791 N N . ILE A 1 100 ? -3.627 -2.353 15.376 1.00 91.12 100 ILE A N 1
ATOM 792 C CA . ILE A 1 100 ? -4.596 -2.256 14.273 1.00 91.12 100 ILE A CA 1
ATOM 793 C C . ILE A 1 100 ? -3.895 -2.493 12.932 1.00 91.12 100 ILE A C 1
ATOM 795 O O . ILE A 1 100 ? -4.348 -3.318 12.140 1.00 91.12 100 ILE A O 1
ATOM 799 N N . LEU A 1 101 ? -2.763 -1.826 12.686 1.00 91.69 101 LEU A N 1
ATOM 800 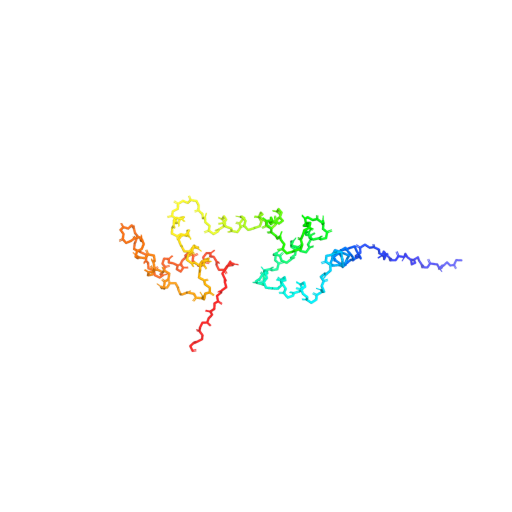C CA . LEU A 1 101 ? -1.994 -1.988 11.453 1.00 91.69 101 LEU A CA 1
ATOM 801 C C . LEU A 1 101 ? -1.530 -3.437 11.260 1.00 91.69 101 LEU A C 1
ATOM 803 O O . LEU A 1 101 ? -1.623 -3.963 10.156 1.00 91.69 101 LEU A O 1
ATOM 807 N N . ASN A 1 102 ? -1.068 -4.103 12.319 1.00 90.94 102 ASN A N 1
ATOM 808 C CA . ASN A 1 102 ? -0.635 -5.497 12.255 1.00 90.94 102 ASN A CA 1
ATOM 809 C C . ASN A 1 102 ? -1.800 -6.454 11.946 1.00 90.94 102 ASN A C 1
ATOM 811 O O . ASN A 1 102 ? -1.647 -7.380 11.147 1.00 90.94 102 ASN A O 1
ATOM 815 N N . ILE A 1 103 ? -2.981 -6.218 12.526 1.00 91.44 103 ILE A N 1
ATOM 816 C CA . ILE A 1 103 ? -4.194 -6.979 12.191 1.00 91.44 103 ILE A CA 1
ATOM 817 C C . ILE A 1 103 ? -4.538 -6.784 10.711 1.00 91.44 103 ILE A C 1
ATOM 819 O O . ILE A 1 103 ? -4.708 -7.761 9.988 1.00 91.44 103 ILE A O 1
ATOM 823 N N . LEU A 1 104 ? -4.572 -5.537 10.233 1.00 90.88 104 LEU A N 1
ATOM 824 C CA . LEU A 1 104 ? -4.871 -5.231 8.832 1.00 90.88 104 LEU A CA 1
ATOM 825 C C . LEU A 1 104 ? -3.846 -5.841 7.864 1.00 90.88 104 LEU A C 1
ATOM 827 O O . LEU A 1 104 ? -4.233 -6.367 6.828 1.00 90.88 104 LEU A O 1
ATOM 831 N N . ALA A 1 105 ? -2.556 -5.810 8.205 1.00 88.25 105 ALA A N 1
ATOM 832 C CA . ALA A 1 105 ? -1.480 -6.325 7.359 1.00 88.25 105 ALA A CA 1
ATOM 833 C C . ALA A 1 105 ? -1.436 -7.861 7.286 1.00 88.25 105 ALA A C 1
ATOM 835 O O . ALA A 1 105 ? -0.961 -8.422 6.301 1.00 88.25 105 ALA A O 1
ATOM 836 N N . THR A 1 106 ? -1.908 -8.554 8.325 1.00 88.00 106 THR A N 1
ATOM 837 C CA . THR A 1 106 ? -1.951 -10.027 8.358 1.00 88.00 106 THR A CA 1
ATOM 838 C C . THR A 1 106 ? -3.239 -10.593 7.767 1.00 88.00 106 THR A C 1
ATOM 840 O O . THR A 1 106 ? -3.288 -11.766 7.385 1.00 88.00 106 THR A O 1
ATOM 843 N N . GLN A 1 107 ? -4.278 -9.769 7.655 1.00 85.94 107 GLN A N 1
ATOM 844 C CA . GLN A 1 107 ? -5.586 -10.185 7.192 1.00 85.94 107 GLN A CA 1
ATOM 845 C C . GLN A 1 107 ? -5.702 -10.093 5.661 1.00 85.94 107 GLN A C 1
ATOM 847 O O . GLN A 1 107 ? -5.592 -9.030 5.066 1.00 85.94 107 GLN A O 1
ATOM 852 N N . GLN A 1 108 ? -6.024 -11.215 5.008 1.00 81.31 108 GLN A N 1
ATOM 853 C CA . GLN A 1 108 ? -6.223 -11.258 3.546 1.00 81.31 108 GLN A CA 1
ATOM 854 C C . GLN A 1 108 ? -7.635 -10.858 3.084 1.00 81.31 108 GLN A C 1
ATOM 856 O O . GLN A 1 108 ? -7.893 -10.732 1.888 1.00 81.31 108 GLN A O 1
ATOM 861 N N . GLN A 1 109 ? -8.582 -10.724 4.012 1.00 85.94 109 GLN A N 1
ATOM 862 C CA . GLN A 1 109 ? -9.982 -10.401 3.729 1.00 85.94 109 GLN A CA 1
ATOM 863 C C . GLN A 1 109 ? -10.383 -9.092 4.415 1.00 85.94 109 GLN A C 1
ATOM 865 O O . GLN A 1 109 ? -9.846 -8.776 5.472 1.00 85.94 109 GLN A O 1
ATOM 870 N N . PRO A 1 110 ? -11.362 -8.343 3.882 1.00 88.94 110 PRO A N 1
ATOM 871 C CA . PRO A 1 110 ? -11.899 -7.184 4.586 1.00 88.94 110 PRO A CA 1
ATOM 872 C C . PRO A 1 110 ? -12.356 -7.567 5.998 1.00 88.94 110 PRO A C 1
ATOM 874 O O . PRO A 1 110 ? -12.995 -8.604 6.183 1.00 88.94 110 PRO A O 1
ATOM 877 N N . ILE A 1 111 ? -12.045 -6.720 6.972 1.00 91.25 111 ILE A N 1
ATOM 878 C CA . ILE A 1 111 ? -12.393 -6.897 8.383 1.00 91.25 111 ILE A CA 1
ATOM 879 C C . ILE A 1 111 ? -13.160 -5.662 8.867 1.00 91.25 111 ILE A C 1
ATOM 881 O O . ILE A 1 111 ? -12.894 -4.552 8.401 1.00 91.25 111 ILE A O 1
ATOM 885 N N . SER A 1 112 ? -14.152 -5.852 9.739 1.00 92.38 112 SER A N 1
ATOM 886 C CA . SER A 1 112 ? -14.922 -4.747 10.323 1.00 92.38 112 SER A CA 1
ATOM 887 C C . SER A 1 112 ? -14.177 -4.100 11.492 1.00 92.38 112 SER A C 1
ATOM 889 O O . SER A 1 112 ? -13.349 -4.744 12.141 1.00 92.38 112 SER A O 1
ATOM 891 N N . ALA A 1 113 ? -14.505 -2.839 11.783 1.00 91.38 113 ALA A N 1
ATOM 892 C CA . ALA A 1 113 ? -13.979 -2.134 12.949 1.00 91.38 113 ALA A CA 1
ATOM 893 C C . ALA A 1 113 ? -14.360 -2.851 14.256 1.00 91.38 113 ALA A C 1
ATOM 895 O O . ALA A 1 113 ? -13.487 -3.080 15.090 1.00 91.38 113 ALA A O 1
ATOM 896 N N . GLU A 1 114 ? -15.603 -3.333 14.378 1.00 91.75 114 GLU A N 1
ATOM 897 C CA . GLU A 1 114 ? -16.051 -4.183 15.492 1.00 91.75 114 GLU A CA 1
ATOM 898 C C . GLU A 1 114 ? -15.168 -5.431 15.692 1.00 91.75 114 GLU A C 1
ATOM 900 O O . GLU A 1 114 ? -14.748 -5.735 16.810 1.00 91.75 114 GLU A O 1
ATOM 905 N N . ALA A 1 115 ? -14.834 -6.151 14.613 1.00 91.44 115 ALA A N 1
ATOM 906 C CA . ALA A 1 115 ? -14.010 -7.357 14.703 1.00 91.44 115 ALA A CA 1
ATOM 907 C C . ALA A 1 115 ? -12.561 -7.043 15.112 1.00 91.44 115 ALA A C 1
ATOM 909 O O . ALA A 1 115 ? -11.959 -7.806 15.870 1.00 91.44 115 ALA A O 1
ATOM 910 N N . ILE A 1 116 ? -12.009 -5.917 14.643 1.00 91.81 116 ILE A N 1
ATOM 911 C CA . ILE A 1 116 ? -10.700 -5.423 15.090 1.00 91.81 116 ILE A CA 1
ATOM 912 C C . ILE A 1 116 ? -10.758 -5.077 16.582 1.00 91.81 116 ILE A C 1
ATOM 914 O O . ILE A 1 116 ? -9.903 -5.538 17.335 1.00 91.81 116 ILE A O 1
ATOM 918 N N . ALA A 1 117 ? -11.770 -4.320 17.019 1.00 91.25 117 ALA A N 1
ATOM 919 C CA . ALA A 1 117 ? -11.940 -3.939 18.418 1.00 91.25 117 ALA A CA 1
ATOM 920 C C . ALA A 1 117 ? -11.990 -5.180 19.314 1.00 91.25 117 ALA A C 1
ATOM 922 O O . ALA A 1 117 ? -11.203 -5.290 20.247 1.00 91.25 117 ALA A O 1
ATOM 923 N N . GLN A 1 118 ? -12.804 -6.177 18.956 1.00 89.31 118 GLN A N 1
ATOM 924 C CA . GLN A 1 118 ? -12.925 -7.421 19.716 1.00 89.31 118 GLN A CA 1
ATOM 925 C C . GLN A 1 118 ? -11.614 -8.221 19.785 1.00 89.31 118 GLN A C 1
ATOM 927 O O . GLN A 1 118 ? -11.281 -8.766 20.839 1.00 89.31 118 GLN A O 1
ATOM 932 N N . ALA A 1 119 ? -10.841 -8.269 18.694 1.00 89.12 119 ALA A N 1
ATOM 933 C CA . ALA A 1 119 ? -9.521 -8.900 18.694 1.00 89.12 119 ALA A CA 1
ATOM 934 C C . ALA A 1 119 ? -8.542 -8.182 19.643 1.00 89.12 119 ALA A C 1
ATOM 936 O O . ALA A 1 119 ? -7.753 -8.830 20.336 1.00 89.12 119 ALA A O 1
ATOM 937 N N . LEU A 1 120 ? -8.622 -6.852 19.707 1.00 88.25 120 LEU A N 1
ATOM 938 C CA . LEU A 1 120 ? -7.781 -6.020 20.562 1.00 88.25 120 LEU A CA 1
ATOM 939 C C . LEU A 1 120 ? -8.214 -6.064 22.028 1.00 88.25 120 LEU A C 1
ATOM 941 O O . LEU A 1 120 ? -7.347 -6.105 22.897 1.00 88.25 120 LEU A O 1
ATOM 945 N N . THR A 1 121 ? -9.512 -6.145 22.334 1.00 83.19 121 THR A N 1
ATOM 946 C CA . THR A 1 121 ? -10.006 -6.276 23.715 1.00 83.19 121 THR A CA 1
ATOM 947 C C . THR A 1 121 ? -9.407 -7.507 24.399 1.00 83.19 121 THR A C 1
ATOM 949 O O . THR A 1 121 ? -9.020 -7.437 25.560 1.00 83.19 121 THR A O 1
ATOM 952 N N . CYS A 1 122 ? -9.249 -8.629 23.685 1.00 73.06 122 CYS A N 1
ATOM 953 C CA . CYS A 1 122 ? -8.582 -9.816 24.232 1.00 73.06 122 CYS A CA 1
ATOM 954 C C . CYS A 1 122 ? -7.077 -9.615 24.480 1.00 73.06 122 CYS A C 1
ATOM 956 O O . CYS A 1 122 ? -6.508 -10.288 25.337 1.00 73.06 122 CYS A O 1
ATOM 958 N N . GLN A 1 123 ? -6.429 -8.725 23.725 1.00 75.62 123 GLN A N 1
ATOM 959 C CA . GLN A 1 123 ? -4.987 -8.478 23.785 1.00 75.62 123 GLN A CA 1
ATOM 960 C C . GLN A 1 123 ? -4.610 -7.385 24.802 1.00 75.62 123 GLN A C 1
ATOM 962 O O . GLN A 1 123 ? -3.539 -7.458 25.398 1.00 75.62 123 GLN A O 1
ATOM 967 N N . PHE A 1 124 ? -5.500 -6.416 25.033 1.00 74.81 124 PHE A N 1
ATOM 968 C CA . PHE A 1 124 ? -5.286 -5.235 25.880 1.00 74.81 124 PHE A CA 1
ATOM 969 C C . PHE A 1 124 ? -6.278 -5.136 27.050 1.00 74.81 124 PHE A C 1
ATOM 971 O O . PHE A 1 124 ? -6.478 -4.043 27.580 1.00 74.81 124 PHE A O 1
ATOM 978 N N . ALA A 1 125 ? -6.881 -6.259 27.461 1.00 64.81 125 ALA A N 1
ATOM 979 C CA . ALA A 1 125 ? -7.989 -6.349 28.426 1.00 64.81 125 ALA A CA 1
ATOM 980 C C . ALA A 1 125 ? -7.805 -5.555 29.739 1.00 64.81 125 ALA A C 1
ATOM 982 O O . ALA A 1 125 ? -8.792 -5.209 30.384 1.00 64.81 125 ALA A O 1
ATOM 983 N N . ASP A 1 126 ? -6.562 -5.250 30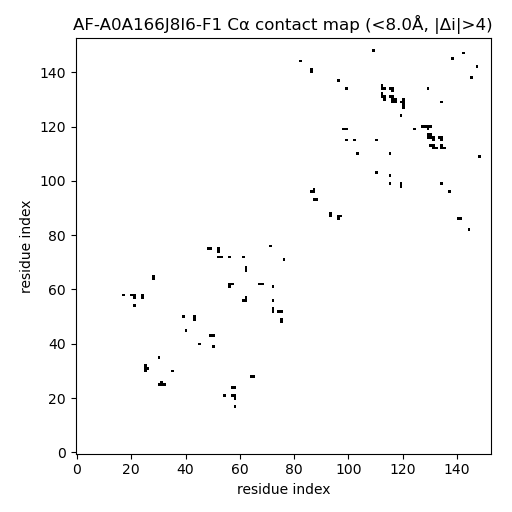.119 1.00 62.78 126 ASP A N 1
ATOM 984 C CA . ASP A 1 126 ? -6.213 -4.569 31.369 1.00 62.78 126 ASP A CA 1
ATOM 985 C C . ASP A 1 126 ? -5.853 -3.075 31.204 1.00 62.78 126 ASP A C 1
ATOM 987 O O . ASP A 1 126 ? -5.522 -2.419 32.193 1.00 62.78 126 ASP A O 1
ATOM 991 N N . ILE A 1 127 ? -5.853 -2.529 29.977 1.00 61.50 127 ILE A N 1
ATOM 992 C CA . ILE A 1 127 ? -5.185 -1.247 29.667 1.00 61.50 127 ILE A CA 1
ATOM 993 C C . ILE A 1 127 ? -6.125 -0.208 29.038 1.00 61.50 127 ILE A C 1
ATOM 995 O O . ILE A 1 127 ? -6.014 0.972 29.372 1.00 61.50 127 ILE A O 1
ATOM 999 N N . LEU A 1 128 ? -7.052 -0.609 28.160 1.00 65.12 128 LEU A N 1
ATOM 1000 C CA . LEU A 1 128 ? -7.935 0.311 27.430 1.00 65.12 128 LEU A CA 1
ATOM 1001 C C . LEU A 1 128 ? -9.334 -0.284 27.218 1.00 65.12 128 LEU A C 1
ATOM 1003 O O . LEU A 1 128 ? -9.471 -1.457 26.876 1.00 65.12 128 LEU A O 1
ATOM 1007 N N . ASP A 1 129 ? -10.358 0.559 27.355 1.00 73.69 129 ASP A N 1
ATOM 1008 C CA . ASP A 1 129 ? -11.722 0.271 26.897 1.00 73.69 129 ASP A CA 1
ATOM 1009 C C . ASP A 1 129 ? -11.770 0.485 25.375 1.00 73.69 129 ASP A C 1
ATOM 1011 O O . ASP A 1 129 ? -12.072 1.574 24.894 1.00 73.69 129 ASP A O 1
ATOM 1015 N N . ILE A 1 130 ? -11.299 -0.517 24.623 1.00 83.25 130 ILE A N 1
ATOM 1016 C CA . ILE A 1 130 ? -11.241 -0.473 23.157 1.00 83.25 130 ILE A CA 1
ATOM 1017 C C . ILE A 1 130 ? -12.574 -0.973 22.613 1.00 83.25 130 ILE A C 1
ATOM 1019 O O . ILE A 1 130 ? -12.880 -2.165 22.707 1.00 83.25 130 ILE A O 1
ATOM 1023 N N . ASP A 1 131 ? -13.323 -0.068 21.998 1.00 87.88 131 ASP A N 1
ATOM 1024 C CA . ASP A 1 131 ? -14.566 -0.354 21.293 1.00 87.88 131 ASP A CA 1
ATOM 1025 C C . ASP A 1 131 ? -14.457 -0.051 19.789 1.00 87.88 131 ASP A C 1
ATOM 1027 O O . ASP A 1 131 ? -13.414 0.369 19.276 1.00 87.88 131 ASP A O 1
ATOM 1031 N N . GLU A 1 132 ? -15.545 -0.308 19.060 1.00 90.69 132 GLU A N 1
ATOM 1032 C CA . GLU A 1 132 ? -15.631 -0.037 17.624 1.00 90.69 132 GLU A CA 1
ATOM 1033 C C . GLU A 1 132 ? -15.349 1.436 17.300 1.00 90.69 132 GLU A C 1
ATOM 1035 O O . GLU A 1 132 ? -14.594 1.704 16.370 1.00 90.69 132 GLU A O 1
ATOM 1040 N N . PHE A 1 133 ? -15.869 2.379 18.091 1.00 89.19 133 PHE A N 1
ATOM 1041 C CA . PHE A 1 133 ? -15.688 3.816 17.858 1.00 89.19 133 PHE A CA 1
ATOM 1042 C C . PHE A 1 133 ? -14.220 4.236 17.953 1.00 89.19 133 PHE A C 1
ATOM 1044 O O . PHE A 1 133 ? -13.743 5.019 17.134 1.00 89.19 133 PHE A O 1
ATOM 1051 N N . THR A 1 134 ? -13.488 3.675 18.916 1.00 88.19 134 THR A N 1
ATOM 1052 C CA . THR A 1 134 ? -12.049 3.914 19.081 1.00 88.19 134 THR A CA 1
ATOM 1053 C C . THR A 1 134 ? -11.268 3.442 17.853 1.00 88.19 134 THR A C 1
ATOM 1055 O O . THR A 1 134 ? -10.347 4.112 17.383 1.00 88.19 134 THR A O 1
ATOM 1058 N N . VAL A 1 135 ? -11.634 2.279 17.308 1.00 90.00 135 VAL A N 1
ATOM 1059 C CA . VAL A 1 135 ? -11.015 1.753 16.087 1.00 90.00 135 VAL A CA 1
ATOM 1060 C C . VAL A 1 135 ? -11.404 2.599 14.876 1.00 90.00 135 VAL A C 1
ATOM 1062 O O . VAL A 1 135 ? -10.530 2.947 14.084 1.00 90.00 135 VAL A O 1
ATOM 1065 N N . GLU A 1 136 ? -12.680 2.958 14.728 1.00 91.12 136 GLU A N 1
ATOM 1066 C CA . GLU A 1 136 ? -13.164 3.797 13.629 1.00 91.12 136 GLU A CA 1
ATOM 1067 C C . GLU A 1 136 ? -12.460 5.153 13.589 1.00 91.12 136 GLU A C 1
ATOM 1069 O O . GLU A 1 136 ? -12.007 5.539 12.517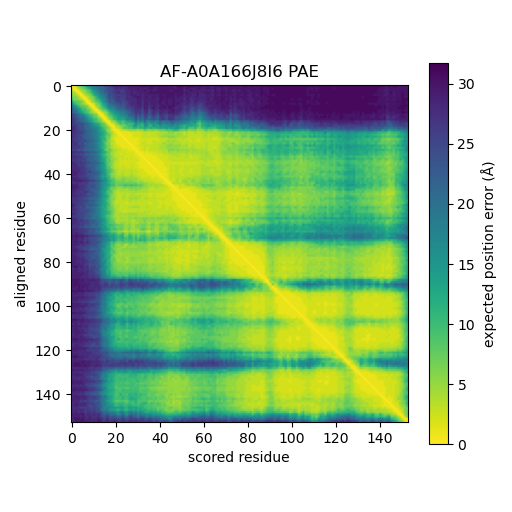 1.00 91.12 136 GLU A O 1
ATOM 1074 N N . GLU A 1 137 ? -12.267 5.826 14.727 1.00 89.12 137 GLU A N 1
ATOM 1075 C CA . GLU A 1 137 ? -11.538 7.102 14.796 1.00 89.12 137 GLU A CA 1
ATOM 1076 C C . GLU A 1 137 ? -10.121 6.982 14.201 1.00 89.12 137 GLU A C 1
ATOM 1078 O O . GLU A 1 137 ? -9.667 7.837 13.436 1.00 89.12 137 GLU A O 1
ATOM 1083 N N . ILE A 1 138 ? -9.417 5.884 14.494 1.00 88.81 138 ILE A N 1
ATOM 1084 C CA . ILE A 1 138 ? -8.081 5.629 13.940 1.00 88.81 138 ILE A CA 1
ATOM 1085 C C . ILE A 1 138 ? -8.163 5.326 12.440 1.00 88.81 138 ILE A C 1
ATOM 1087 O O . ILE A 1 138 ? -7.381 5.870 11.659 1.00 88.81 138 ILE A O 1
ATOM 1091 N N . LEU A 1 139 ? -9.114 4.491 12.014 1.00 90.81 139 LEU A N 1
ATOM 1092 C CA . LEU A 1 139 ? -9.289 4.145 10.601 1.00 90.81 139 LEU A CA 1
ATOM 1093 C C . LEU A 1 139 ? -9.744 5.345 9.754 1.00 90.81 139 LEU A C 1
ATOM 1095 O O . LEU A 1 139 ? -9.375 5.433 8.582 1.00 90.81 139 LEU A O 1
ATOM 1099 N N . GLU A 1 140 ? -10.501 6.282 10.327 1.00 89.00 140 GLU A N 1
ATOM 1100 C CA . GLU A 1 140 ? -10.918 7.529 9.681 1.00 89.00 140 GLU A CA 1
ATOM 1101 C C . GLU A 1 140 ? -9.719 8.414 9.330 1.00 89.00 140 GLU A C 1
ATOM 1103 O O . GLU A 1 140 ? -9.643 8.952 8.222 1.00 89.00 140 GLU A O 1
ATOM 1108 N N . ASN A 1 141 ? -8.724 8.473 10.217 1.00 86.88 141 ASN A N 1
ATOM 1109 C CA . ASN A 1 141 ? -7.458 9.154 9.948 1.00 86.88 141 ASN A CA 1
ATOM 1110 C C . ASN A 1 141 ? -6.625 8.459 8.856 1.00 86.88 141 ASN A C 1
ATOM 1112 O O . ASN A 1 141 ? -5.691 9.052 8.317 1.00 86.88 141 ASN A O 1
ATOM 1116 N N . TRP A 1 142 ? -6.944 7.208 8.512 1.00 90.50 142 TRP A N 1
ATOM 1117 C CA . TRP A 1 142 ? -6.213 6.398 7.534 1.00 90.50 142 TRP A CA 1
ATOM 1118 C C . TRP A 1 142 ? -6.989 6.141 6.240 1.00 90.50 142 TRP A C 1
ATOM 1120 O O . TRP A 1 142 ? -6.561 5.326 5.423 1.00 90.50 142 TRP A O 1
ATOM 1130 N N . LEU A 1 143 ? -8.119 6.817 6.012 1.00 86.06 143 LEU A N 1
ATOM 1131 C CA . LEU A 1 143 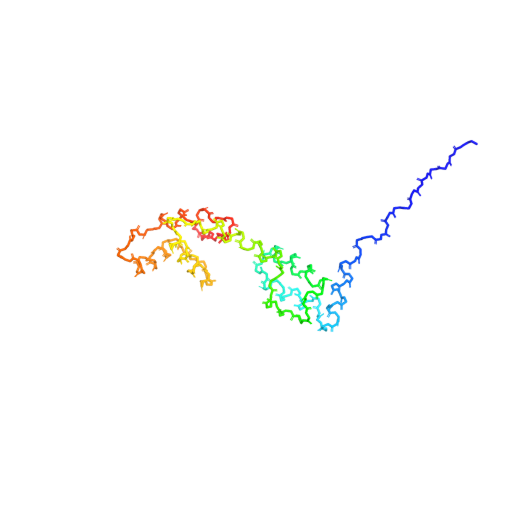? -9.001 6.553 4.864 1.00 86.06 143 LEU A CA 1
ATOM 1132 C C . LEU A 1 143 ? -8.303 6.614 3.504 1.00 86.06 143 LEU A C 1
ATOM 1134 O O . LEU A 1 143 ? -8.691 5.900 2.582 1.00 86.06 143 LEU A O 1
ATOM 1138 N N . GLU A 1 144 ? -7.289 7.460 3.377 1.00 82.94 144 GLU A N 1
ATOM 1139 C CA . GLU A 1 144 ? -6.476 7.625 2.168 1.00 82.94 144 GLU A CA 1
ATOM 1140 C C . GLU A 1 144 ? -5.504 6.457 1.919 1.00 82.94 144 GLU A C 1
ATOM 1142 O O . GLU A 1 144 ? -5.023 6.286 0.798 1.00 82.94 144 GLU A O 1
ATOM 1147 N N . PHE A 1 145 ? -5.275 5.605 2.921 1.00 84.38 145 PHE A N 1
ATOM 1148 C CA . PHE A 1 145 ? -4.402 4.429 2.853 1.00 84.38 145 PHE A CA 1
ATOM 1149 C C . PHE A 1 145 ? -5.175 3.101 2.859 1.00 84.38 145 PHE A C 1
ATOM 1151 O O . PHE A 1 145 ? -4.578 2.044 2.658 1.00 84.38 145 PHE A O 1
ATOM 1158 N N . LEU A 1 146 ? -6.494 3.136 3.074 1.00 86.31 146 LEU A N 1
ATOM 1159 C CA . LEU A 1 146 ? -7.339 1.951 3.225 1.00 86.31 146 LEU A CA 1
ATOM 1160 C C . LEU A 1 146 ? -8.318 1.783 2.057 1.00 86.31 146 LEU A C 1
ATOM 1162 O O . LEU A 1 146 ? -8.963 2.726 1.597 1.00 86.31 146 LEU A O 1
ATOM 1166 N N . GLN A 1 147 ? -8.516 0.538 1.621 1.00 82.88 147 GLN A N 1
ATOM 1167 C CA . GLN A 1 147 ? -9.565 0.200 0.660 1.00 82.88 147 GLN A CA 1
ATOM 1168 C C . GLN A 1 147 ? -10.866 -0.148 1.385 1.00 82.88 147 GLN A C 1
ATOM 1170 O O . GLN A 1 147 ? -11.032 -1.238 1.934 1.00 82.88 147 GLN A O 1
ATOM 1175 N N . ARG A 1 148 ? -11.836 0.768 1.350 1.00 81.88 148 ARG A N 1
ATOM 1176 C CA . ARG A 1 148 ? -13.163 0.515 1.923 1.00 81.88 148 ARG A CA 1
ATOM 1177 C C . ARG A 1 148 ? -13.995 -0.379 1.013 1.00 81.88 148 ARG A C 1
ATOM 1179 O O . ARG A 1 148 ? -14.315 -0.011 -0.118 1.00 81.88 148 ARG A O 1
ATOM 1186 N N . ARG A 1 149 ? -14.435 -1.516 1.546 1.00 80.44 149 ARG A N 1
ATOM 1187 C CA . ARG A 1 149 ? -15.441 -2.371 0.909 1.00 80.44 149 ARG A CA 1
ATOM 1188 C C . ARG A 1 149 ? -16.785 -2.131 1.581 1.00 80.44 149 ARG A C 1
ATOM 1190 O O . ARG A 1 149 ? -16.982 -2.515 2.726 1.00 80.44 149 ARG A O 1
ATOM 1197 N N . ARG A 1 150 ? -17.716 -1.499 0.862 1.00 73.00 150 ARG A N 1
ATOM 1198 C CA . ARG A 1 150 ? -19.119 -1.454 1.290 1.00 73.00 150 ARG A CA 1
ATOM 1199 C C . ARG A 1 150 ? -19.725 -2.833 1.064 1.00 73.00 150 ARG A C 1
ATOM 1201 O O . ARG A 1 150 ? -19.889 -3.251 -0.080 1.00 73.00 150 ARG A O 1
ATOM 1208 N N . THR A 1 151 ? -20.050 -3.534 2.139 1.00 65.19 151 THR A N 1
ATOM 1209 C CA . THR A 1 151 ? -20.986 -4.653 2.085 1.00 65.19 151 THR A CA 1
ATOM 1210 C C . THR A 1 151 ? -22.375 -4.054 1.865 1.00 65.19 151 THR A C 1
ATOM 1212 O O . THR A 1 151 ? -22.881 -3.305 2.695 1.00 65.19 151 THR A O 1
ATOM 1215 N N . GLY A 1 152 ? -22.943 -4.261 0.675 1.00 48.50 152 GLY A N 1
ATOM 1216 C CA . GLY A 1 152 ? -24.294 -3.791 0.372 1.00 48.50 152 GLY A CA 1
ATOM 1217 C C . GLY A 1 152 ? -25.314 -4.507 1.257 1.00 48.50 152 GLY A C 1
ATOM 1218 O O . GLY A 1 152 ? -25.270 -5.734 1.346 1.00 48.50 152 GLY A O 1
ATOM 1219 N N . TYR A 1 153 ? -26.197 -3.733 1.887 1.00 38.84 153 TYR A N 1
ATOM 1220 C CA . TYR A 1 153 ? -27.486 -4.201 2.399 1.00 38.84 153 TYR A CA 1
ATOM 1221 C C . TYR A 1 153 ? -28.563 -3.968 1.339 1.00 38.84 153 TYR A C 1
ATOM 1223 O O . TYR A 1 153 ? -28.496 -2.909 0.669 1.00 38.84 153 TYR A O 1
#

Foldseek 3Di:
DDDDDDDDPPDDDDPPQLVVLLVVLCVVQVHDPVNVVVLQCVVCVPPPLQVVQVSVCSSVVVDPHPPPCVDGRPVVVVVVVVLVCLLQPDDDCNVVSVQLVVVVVVDPDDDALQRSQVVVCVVQVPPDPRGSVNSVVSVVSVVVVDDDDDPDD

Mean predicted aligned error: 11.42 Å

Secondary structure (DSSP, 8-state):
------------SSSSHHHHHHHHHHHHTT--HHHHHHHHHHHHTT-HHHHHHHHHHHHTT--SSTT--SS--HHHHHHHHHHHHHHS-SSSSHHHHHHHHHHHHH-SS---HHHHHHHHHHHSTTT----HHHHHHHHHTTTTTS-------